Protein AF-A0A914FTC7-F1 (afdb_monomer)

Radius of gyration: 13.97 Å; Cα contacts (8 Å, |Δi|>4): 132; chains: 1; bounding box: 34×30×39 Å

Secondary structure (DSSP, 8-state):
--TT-TT-EEEEETTBSGGGPSPTTSTT------SEEEEESS---TT---EEE-STT-TTTGGGS-TTT-BGGGTS-BTTBSS-SS---SS-TTS----

Foldseek 3Di:
DPPPDPDDEFEEEAQACVVCPVPPPPVVCPDWADQWYWA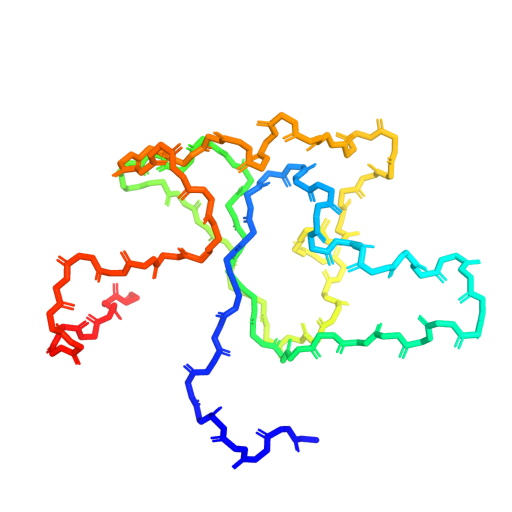QNDQQDVPGDIDIGRGTQDCVGNVVDDPVPHDNVRQQDHPPDRDGDGPPPPDPPPDDPDD

pLDDT: mean 72.25, std 19.14, range [29.58, 92.19]

Solvent-accessible surface area (backbone atoms only — not comparable to full-atom values): 6522 Å² total; per-residue (Å²): 133,80,87,87,53,100,84,61,68,47,68,46,41,45,42,34,40,66,86,54,56,73,48,79,86,44,89,84,51,82,74,75,68,66,42,31,37,38,26,23,86,54,76,59,53,94,89,57,75,69,46,82,34,86,42,52,81,34,66,84,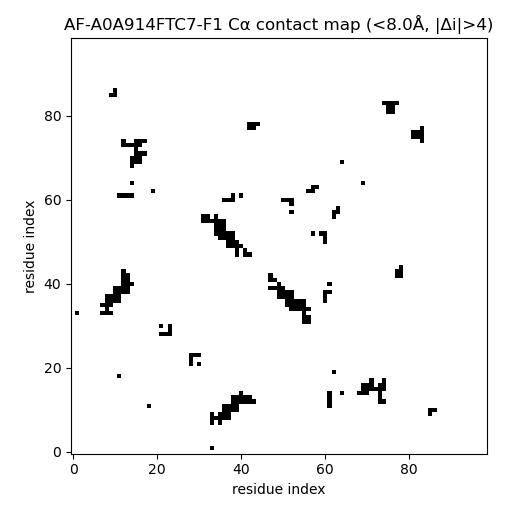44,61,69,52,55,57,79,89,64,45,31,67,70,44,50,65,58,48,78,93,44,93,65,75,79,62,92,72,67,93,59,79,95,76,70,77,83,81,127

Mean predicted aligned error: 10.16 Å

Structure (mmCIF, N/CA/C/O backbone):
data_AF-A0A914FTC7-F1
#
_entry.id   AF-A0A914FTC7-F1
#
loop_
_atom_site.group_PDB
_atom_site.id
_atom_site.type_symbol
_atom_site.label_atom_id
_atom_site.label_alt_id
_atom_site.label_comp_id
_atom_site.label_asym_id
_atom_site.label_entity_id
_atom_site.label_seq_id
_atom_site.pdbx_PDB_ins_code
_atom_site.Cartn_x
_atom_site.Cartn_y
_atom_site.Cartn_z
_atom_site.occupancy
_atom_site.B_iso_or_equiv
_atom_site.auth_seq_id
_atom_site.auth_comp_id
_atom_site.auth_asym_id
_atom_site.auth_atom_id
_atom_site.pdbx_PDB_model_num
ATOM 1 N N . MET A 1 1 ? 12.757 -13.064 10.512 1.00 46.38 1 MET A N 1
ATOM 2 C CA . MET A 1 1 ? 11.900 -12.478 11.567 1.00 46.38 1 MET A CA 1
ATOM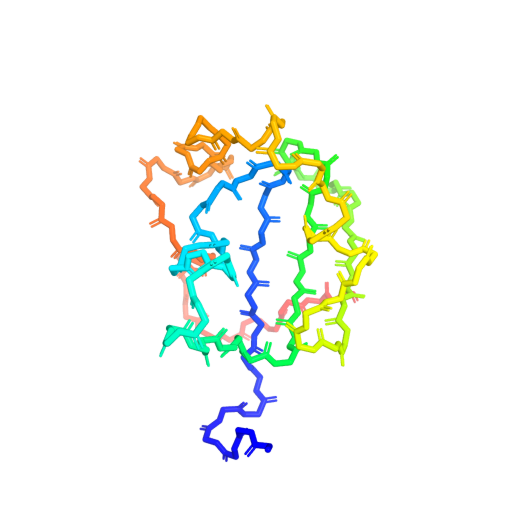 3 C C . MET A 1 1 ? 12.572 -11.212 12.076 1.00 46.38 1 MET A C 1
ATOM 5 O O . MET A 1 1 ? 13.698 -11.302 12.547 1.00 46.38 1 MET A O 1
ATOM 9 N N . SER A 1 2 ? 11.935 -10.048 11.923 1.00 49.16 2 SER A N 1
ATOM 10 C CA . SER A 1 2 ? 12.448 -8.782 12.464 1.00 49.16 2 SER A CA 1
ATOM 11 C C . SER A 1 2 ? 12.139 -8.732 13.963 1.00 49.16 2 SER A C 1
ATOM 13 O O . SER A 1 2 ? 11.003 -8.505 14.358 1.00 49.16 2 SER A O 1
ATOM 15 N N . ALA A 1 3 ? 13.132 -9.048 14.795 1.00 57.69 3 ALA A N 1
ATOM 16 C CA . ALA A 1 3 ? 12.986 -9.191 16.248 1.00 57.69 3 ALA A CA 1
ATOM 17 C C . ALA A 1 3 ? 13.126 -7.863 17.025 1.00 57.69 3 ALA A C 1
ATOM 19 O O . ALA A 1 3 ? 13.135 -7.867 18.252 1.00 57.69 3 ALA A O 1
ATOM 20 N N . LEU A 1 4 ? 13.268 -6.734 16.321 1.00 63.22 4 LEU A N 1
ATOM 21 C CA . LEU A 1 4 ? 13.567 -5.426 16.917 1.00 63.22 4 LEU A CA 1
ATOM 22 C C . LEU A 1 4 ? 12.323 -4.572 17.213 1.00 63.22 4 LEU A C 1
ATOM 24 O O . LEU A 1 4 ? 12.420 -3.644 18.010 1.00 63.22 4 LEU A O 1
ATOM 28 N N . LEU A 1 5 ? 11.164 -4.876 16.614 1.00 64.69 5 LEU A N 1
ATOM 29 C CA . LEU A 1 5 ? 9.930 -4.099 16.780 1.00 64.69 5 LEU A CA 1
ATOM 30 C C . LEU A 1 5 ? 8.707 -5.036 16.819 1.00 64.69 5 LEU A C 1
ATOM 32 O O . LEU A 1 5 ? 8.246 -5.464 15.762 1.00 64.69 5 LEU A O 1
ATOM 36 N N . PRO A 1 6 ? 8.163 -5.365 18.008 1.00 58.06 6 PRO A N 1
ATOM 37 C CA . PRO A 1 6 ? 7.032 -6.291 18.130 1.00 58.06 6 PRO A CA 1
ATOM 38 C C . PRO A 1 6 ? 5.734 -5.762 17.496 1.00 58.06 6 PRO A C 1
ATOM 40 O O . PRO A 1 6 ? 4.851 -6.554 17.184 1.00 58.06 6 PRO A O 1
ATOM 43 N N . TYR A 1 7 ? 5.637 -4.447 17.268 1.00 63.50 7 TYR A N 1
ATOM 44 C CA . TYR A 1 7 ? 4.464 -3.779 16.698 1.00 63.50 7 TYR A CA 1
ATOM 45 C C . TYR A 1 7 ? 4.867 -2.783 15.601 1.00 63.50 7 TYR A C 1
ATOM 47 O O . TYR A 1 7 ? 4.643 -1.582 15.724 1.00 63.50 7 TYR A O 1
ATOM 55 N N . ALA A 1 8 ? 5.510 -3.270 14.540 1.00 72.12 8 ALA A N 1
ATOM 56 C CA . ALA A 1 8 ? 5.754 -2.474 13.339 1.00 72.12 8 ALA A CA 1
ATOM 57 C C . ALA A 1 8 ? 4.744 -2.862 12.259 1.00 72.12 8 ALA A C 1
ATOM 59 O O . ALA A 1 8 ? 4.805 -3.977 11.748 1.00 72.12 8 ALA A O 1
ATOM 60 N N . TYR A 1 9 ? 3.847 -1.944 11.908 1.00 78.69 9 TYR A N 1
ATOM 61 C CA . TYR A 1 9 ? 2.983 -2.036 10.733 1.00 78.69 9 TYR A CA 1
ATOM 62 C C . TYR A 1 9 ? 3.350 -0.915 9.757 1.00 78.69 9 TYR A C 1
ATOM 64 O O . TYR A 1 9 ? 3.748 0.175 10.169 1.00 78.69 9 TYR A O 1
ATOM 72 N N . ARG A 1 10 ? 3.267 -1.191 8.453 1.00 84.00 10 ARG A N 1
ATOM 73 C CA . ARG A 1 10 ? 3.287 -0.146 7.418 1.00 84.00 10 ARG A CA 1
ATOM 74 C C . ARG A 1 10 ? 1.857 0.168 7.011 1.00 84.00 10 ARG A C 1
ATOM 76 O O . ARG A 1 10 ? 1.031 -0.735 6.989 1.00 84.00 10 ARG A O 1
ATOM 83 N N . VAL A 1 11 ? 1.580 1.421 6.681 1.00 85.88 11 VAL A N 1
ATOM 84 C CA . VAL A 1 11 ? 0.280 1.827 6.140 1.00 85.88 11 VAL A CA 1
ATOM 85 C C . VAL A 1 11 ? 0.485 2.235 4.692 1.00 85.88 11 VAL A C 1
ATOM 87 O O . VAL A 1 11 ? 1.336 3.081 4.419 1.00 85.88 11 VAL A O 1
ATOM 90 N N . VAL A 1 12 ? -0.273 1.631 3.782 1.00 87.44 12 VAL A N 1
ATOM 91 C CA . VAL A 1 12 ? -0.206 1.906 2.344 1.00 87.44 12 VAL A CA 1
ATOM 92 C C . VAL A 1 12 ? -1.562 2.393 1.860 1.00 87.44 12 VAL A C 1
ATOM 94 O O . VAL A 1 12 ? -2.601 1.818 2.190 1.00 87.44 12 VAL A O 1
ATOM 97 N N . LYS A 1 13 ? -1.552 3.459 1.062 1.00 87.56 13 LYS A N 1
ATOM 98 C CA . LYS A 1 13 ? -2.760 4.048 0.494 1.00 87.56 13 LYS A CA 1
ATOM 99 C C . LYS A 1 13 ? -2.887 3.690 -0.978 1.00 87.56 13 LYS A C 1
ATOM 101 O O . LYS A 1 13 ? -2.039 4.048 -1.785 1.00 87.56 13 LYS A O 1
ATOM 106 N N . ARG A 1 14 ? -4.006 3.064 -1.324 1.00 89.94 14 ARG A N 1
ATOM 107 C CA . ARG A 1 14 ? -4.512 2.873 -2.682 1.00 89.94 14 ARG A CA 1
ATOM 108 C C . ARG A 1 14 ? -3.431 2.364 -3.638 1.00 89.94 14 ARG A C 1
ATOM 110 O O . ARG A 1 14 ? -2.998 1.230 -3.458 1.00 89.94 14 ARG A O 1
ATOM 117 N N . HIS A 1 15 ? -3.003 3.171 -4.610 1.00 92.19 15 HIS A N 1
ATOM 118 C CA . HIS A 1 15 ? -1.985 2.807 -5.594 1.00 92.19 15 HIS A CA 1
ATOM 119 C C . HIS A 1 15 ? -0.665 3.566 -5.370 1.00 92.19 15 HIS A C 1
ATOM 121 O O . HIS A 1 15 ? 0.016 3.921 -6.332 1.00 92.19 15 HIS A O 1
ATOM 127 N N . ASP A 1 16 ? -0.320 3.879 -4.118 1.00 88.81 16 ASP A N 1
ATOM 128 C CA . ASP A 1 16 ? 0.937 4.546 -3.777 1.00 88.81 16 ASP A CA 1
ATOM 129 C C . ASP A 1 16 ? 2.143 3.734 -4.277 1.00 88.81 16 ASP A C 1
ATOM 131 O O . ASP A 1 16 ? 2.338 2.579 -3.915 1.00 88.81 16 ASP A O 1
ATOM 135 N N . ILE A 1 17 ? 2.967 4.363 -5.115 1.00 89.75 17 ILE A N 1
ATOM 136 C CA . ILE A 1 17 ? 4.166 3.757 -5.700 1.00 89.75 17 ILE A CA 1
ATOM 137 C C . ILE A 1 17 ? 5.337 3.651 -4.711 1.00 89.75 17 ILE A C 1
ATOM 139 O O . ILE A 1 17 ? 6.245 2.847 -4.914 1.00 89.75 17 ILE A O 1
ATOM 143 N N . VAL A 1 18 ? 5.359 4.472 -3.657 1.00 89.00 18 VAL A N 1
ATOM 144 C CA . VAL A 1 18 ? 6.514 4.607 -2.757 1.00 89.00 18 VAL A CA 1
ATOM 145 C C . VAL A 1 18 ? 6.834 3.327 -1.987 1.00 89.00 18 VAL A C 1
ATOM 147 O O . VAL A 1 18 ? 8.009 2.964 -1.954 1.00 89.00 18 VAL A O 1
ATOM 150 N N . PRO A 1 19 ? 5.855 2.596 -1.425 1.00 87.81 19 PRO A N 1
ATOM 151 C CA . PRO A 1 19 ? 6.116 1.314 -0.777 1.00 87.81 19 PRO A CA 1
ATOM 152 C C . PRO A 1 19 ? 6.691 0.267 -1.730 1.00 87.81 19 PRO A C 1
ATOM 154 O O . PRO A 1 19 ? 7.420 -0.609 -1.289 1.00 87.81 19 PRO A O 1
ATOM 157 N N . HIS A 1 20 ? 6.439 0.370 -3.033 1.00 86.81 20 HIS A N 1
ATOM 158 C CA . HIS A 1 20 ? 6.986 -0.562 -4.018 1.00 86.81 20 HIS A CA 1
ATOM 159 C C . HIS A 1 20 ? 8.399 -0.179 -4.486 1.00 86.81 20 HIS A C 1
ATOM 161 O O . HIS A 1 20 ? 8.948 -0.844 -5.360 1.00 86.81 20 HIS A O 1
ATOM 167 N N . MET A 1 21 ? 9.003 0.881 -3.931 1.00 84.88 21 MET A N 1
ATOM 168 C CA . MET A 1 21 ? 10.385 1.275 -4.208 1.00 84.88 21 MET A CA 1
ATOM 169 C C . MET A 1 21 ? 11.339 0.856 -3.072 1.00 84.88 21 MET A C 1
ATOM 171 O O . MET A 1 21 ? 11.024 1.067 -1.901 1.00 84.88 21 MET A O 1
ATOM 175 N N . PRO A 1 22 ? 12.555 0.369 -3.384 1.00 81.44 22 PRO A N 1
ATOM 176 C CA . PRO A 1 22 ? 13.081 0.080 -4.719 1.00 81.44 22 PRO A CA 1
ATOM 177 C C . PRO A 1 22 ? 12.387 -1.134 -5.349 1.00 81.44 22 PRO A C 1
ATOM 179 O O . PRO A 1 22 ? 12.115 -2.125 -4.681 1.00 81.44 22 PRO A O 1
ATOM 182 N N . PHE A 1 23 ? 12.095 -1.030 -6.643 1.00 78.94 23 PHE A N 1
ATOM 183 C CA . PHE A 1 23 ? 11.235 -1.988 -7.323 1.00 78.94 23 PHE A CA 1
ATOM 184 C C . PHE A 1 23 ? 11.836 -3.392 -7.440 1.00 78.94 23 PHE A C 1
ATOM 186 O O . PHE A 1 23 ? 13.009 -3.569 -7.776 1.00 78.94 23 PHE A O 1
ATOM 193 N N . A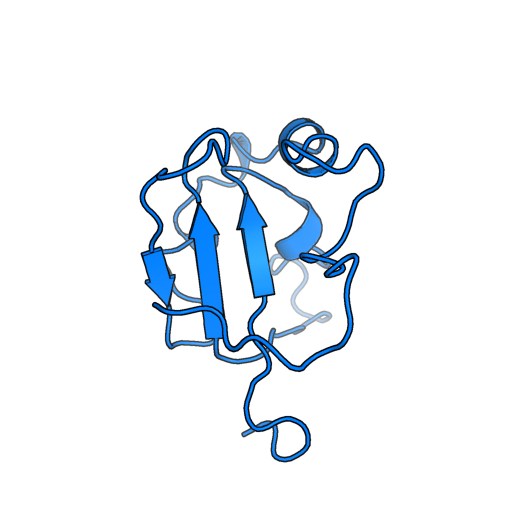SP A 1 24 ? 10.963 -4.383 -7.287 1.00 71.62 24 ASP A N 1
ATOM 194 C CA . ASP A 1 24 ? 11.227 -5.823 -7.387 1.00 71.62 24 ASP A CA 1
ATOM 195 C C . ASP A 1 24 ? 11.777 -6.293 -8.749 1.00 71.62 24 ASP A C 1
ATOM 197 O O . ASP A 1 24 ? 12.297 -7.401 -8.869 1.00 71.62 24 ASP A O 1
ATOM 201 N N . PHE A 1 25 ? 11.682 -5.469 -9.795 1.00 71.50 25 PHE A N 1
ATOM 202 C CA . PHE A 1 25 ? 12.139 -5.826 -11.138 1.00 71.50 25 PHE A CA 1
ATOM 203 C C . PHE A 1 25 ? 13.661 -5.797 -11.313 1.00 71.50 25 PHE A C 1
ATOM 205 O O . PHE A 1 25 ? 14.155 -6.292 -12.328 1.00 71.50 25 PHE A O 1
ATOM 212 N N . HIS A 1 26 ? 14.417 -5.225 -10.369 1.00 70.88 26 HIS A N 1
ATOM 213 C CA . HIS A 1 26 ? 15.874 -5.260 -10.431 1.00 70.88 26 HIS A CA 1
ATOM 214 C C . HIS A 1 26 ? 16.404 -6.400 -9.544 1.00 70.88 26 HIS A C 1
ATOM 216 O O . HIS A 1 26 ? 16.420 -6.267 -8.321 1.00 70.88 26 HIS A O 1
ATOM 222 N N . PRO A 1 27 ? 16.915 -7.501 -10.127 1.00 66.69 27 PRO A N 1
ATOM 223 C CA . PRO A 1 27 ? 17.202 -8.754 -9.409 1.00 66.69 27 PRO A CA 1
ATOM 224 C C . PRO A 1 27 ? 18.291 -8.654 -8.326 1.00 66.69 27 PRO A C 1
ATOM 226 O O . PRO A 1 27 ? 18.470 -9.582 -7.539 1.00 66.69 27 PRO A O 1
ATOM 229 N N . GLU A 1 28 ? 19.014 -7.536 -8.289 1.00 74.44 28 GLU A N 1
ATOM 230 C CA . GLU A 1 28 ? 20.088 -7.231 -7.337 1.00 74.44 28 GLU A CA 1
ATOM 231 C C . GLU A 1 28 ? 19.585 -6.485 -6.087 1.00 74.44 28 GLU A C 1
ATOM 233 O O . GLU A 1 28 ? 20.224 -6.537 -5.041 1.00 74.44 28 GLU A O 1
ATOM 238 N N . TRP A 1 29 ? 18.424 -5.825 -6.166 1.00 69.81 29 TRP A N 1
ATOM 239 C CA . TRP A 1 29 ? 17.867 -4.972 -5.111 1.00 69.81 29 TRP A CA 1
ATOM 240 C C . TRP A 1 29 ? 16.760 -5.732 -4.386 1.00 69.81 29 TRP A C 1
ATOM 242 O O . TRP A 1 29 ? 15.626 -5.284 -4.345 1.00 69.81 29 TRP A O 1
ATOM 252 N N . GLN A 1 30 ? 17.056 -6.914 -3.847 1.00 71.25 30 GLN A N 1
ATOM 253 C CA . GLN A 1 30 ? 16.071 -7.782 -3.180 1.00 71.25 30 GLN A CA 1
ATOM 254 C C . GLN A 1 30 ? 15.643 -7.220 -1.810 1.00 71.25 30 GLN A C 1
ATOM 256 O O . GLN A 1 30 ? 15.853 -7.842 -0.768 1.00 71.25 30 GLN A O 1
ATOM 261 N N . TYR A 1 31 ? 15.089 -6.007 -1.799 1.00 79.19 31 TYR A N 1
ATOM 262 C CA . TYR A 1 31 ? 14.517 -5.382 -0.620 1.00 79.19 31 TYR A CA 1
ATOM 263 C C . TYR A 1 31 ? 13.175 -6.037 -0.335 1.00 79.19 31 TYR A C 1
ATOM 265 O O . TYR A 1 31 ? 12.357 -6.238 -1.226 1.00 79.19 31 TYR A O 1
ATOM 273 N N . THR A 1 32 ? 12.976 -6.371 0.929 1.00 78.31 32 THR A N 1
ATOM 274 C CA . THR A 1 32 ? 11.727 -6.932 1.427 1.00 78.31 32 THR A CA 1
ATOM 275 C C . THR A 1 32 ? 11.314 -6.134 2.640 1.00 78.31 32 THR A C 1
ATOM 277 O O . THR A 1 32 ? 12.158 -5.817 3.489 1.00 78.31 32 THR A O 1
ATOM 280 N N . HIS A 1 33 ? 10.031 -5.858 2.760 1.00 80.94 33 HIS A N 1
ATOM 281 C CA . HIS A 1 33 ? 9.493 -5.107 3.877 1.00 80.94 33 HIS A CA 1
ATOM 282 C C . HIS A 1 33 ? 9.438 -5.927 5.166 1.00 80.94 33 HIS A C 1
ATOM 284 O O . HIS A 1 33 ? 9.818 -7.092 5.226 1.00 80.94 33 HIS A O 1
ATOM 290 N N . HIS A 1 34 ? 8.968 -5.335 6.257 1.00 77.88 34 HIS A N 1
ATOM 291 C CA . HIS A 1 34 ? 8.513 -6.094 7.423 1.00 77.88 34 HIS A CA 1
ATOM 292 C C . HIS A 1 34 ? 7.108 -6.674 7.196 1.00 77.88 34 HIS A C 1
ATOM 294 O O . HIS A 1 34 ? 6.402 -6.312 6.262 1.00 77.88 34 HIS A O 1
ATOM 300 N N . ILE A 1 35 ? 6.714 -7.605 8.067 1.00 79.88 35 ILE A N 1
ATOM 301 C CA . ILE A 1 35 ? 5.626 -8.567 7.823 1.00 79.88 35 ILE A CA 1
ATOM 302 C C . ILE A 1 35 ? 4.221 -7.945 7.803 1.00 79.88 35 ILE A C 1
ATOM 304 O O . ILE A 1 35 ? 3.358 -8.466 7.109 1.00 79.88 35 ILE A O 1
ATOM 308 N N . LYS A 1 36 ? 3.974 -6.883 8.576 1.00 83.75 36 LYS A N 1
ATOM 309 C CA . LYS A 1 36 ? 2.624 -6.346 8.796 1.00 83.75 36 LYS A CA 1
AT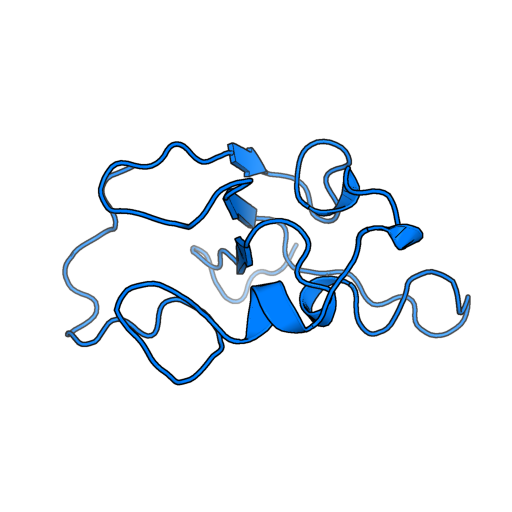OM 310 C C . LYS A 1 36 ? 2.351 -5.124 7.921 1.00 83.75 36 LYS A C 1
ATOM 312 O O . LYS A 1 36 ? 3.056 -4.114 8.029 1.00 83.75 36 LYS A O 1
ATOM 317 N N . GLU A 1 37 ? 1.292 -5.192 7.126 1.00 86.62 37 GLU A N 1
ATOM 318 C CA . GLU A 1 37 ? 0.794 -4.108 6.279 1.00 86.62 37 GLU A CA 1
ATOM 319 C C . GLU A 1 37 ? -0.688 -3.841 6.551 1.00 86.62 37 GLU A C 1
ATOM 321 O O . GLU A 1 37 ? -1.486 -4.766 6.626 1.00 86.62 37 GLU A O 1
ATOM 326 N N . ILE A 1 38 ? -1.050 -2.565 6.654 1.00 88.25 38 ILE A N 1
ATOM 327 C CA . ILE A 1 38 ? -2.426 -2.080 6.618 1.00 88.25 38 ILE A CA 1
ATOM 328 C C . ILE A 1 38 ? -2.617 -1.358 5.289 1.00 88.25 38 ILE A C 1
ATOM 330 O O . ILE A 1 38 ? -1.986 -0.327 5.043 1.00 88.25 38 ILE A O 1
ATOM 334 N N . TRP A 1 39 ? -3.482 -1.888 4.434 1.00 89.81 39 TRP A N 1
ATOM 335 C CA . TRP A 1 39 ? -3.734 -1.328 3.114 1.00 89.81 39 TRP A CA 1
ATOM 336 C C . TRP A 1 39 ? -5.141 -0.749 3.012 1.00 89.81 39 TRP A C 1
ATOM 338 O O . TRP A 1 39 ? -6.143 -1.434 3.220 1.00 89.81 39 TRP A O 1
ATOM 348 N N . TYR A 1 40 ? -5.206 0.527 2.645 1.00 89.75 40 TYR A N 1
ATOM 349 C CA . TYR A 1 40 ? -6.448 1.237 2.377 1.00 89.75 40 TYR A CA 1
ATOM 350 C C . TYR A 1 40 ? -6.635 1.384 0.876 1.00 89.75 40 TYR A C 1
ATOM 352 O O . TYR A 1 40 ? -6.092 2.307 0.271 1.00 89.75 40 TYR A O 1
ATOM 360 N N . ASN A 1 41 ? -7.449 0.533 0.257 1.00 91.00 41 ASN A N 1
ATOM 361 C CA . ASN A 1 41 ? -7.808 0.695 -1.154 1.00 91.00 41 ASN A CA 1
ATOM 362 C C . ASN A 1 41 ? -8.911 1.758 -1.359 1.00 91.00 41 ASN A C 1
ATOM 364 O O . ASN A 1 41 ? -9.933 1.518 -2.000 1.00 91.00 41 ASN A O 1
ATOM 368 N N . ASN A 1 42 ? -8.748 2.925 -0.736 1.00 86.50 42 ASN A N 1
ATOM 369 C CA . ASN A 1 42 ? -9.703 4.030 -0.742 1.00 86.50 42 ASN A CA 1
ATOM 370 C C . ASN A 1 42 ? -8.997 5.362 -0.417 1.00 86.50 42 ASN A C 1
ATOM 372 O O . ASN A 1 42 ? -7.775 5.487 -0.519 1.00 86.50 42 ASN A O 1
ATOM 376 N N . THR A 1 43 ? -9.778 6.387 -0.083 1.00 81.50 43 THR A N 1
ATOM 377 C CA . THR A 1 43 ? -9.305 7.741 0.227 1.00 81.50 43 THR A CA 1
ATOM 378 C C . THR A 1 43 ? -8.796 7.913 1.661 1.00 81.50 43 THR A C 1
ATOM 380 O O . THR A 1 43 ? -8.271 8.982 1.955 1.00 81.50 43 THR A O 1
ATOM 383 N N . MET A 1 44 ? -8.869 6.882 2.516 1.00 78.56 44 MET A N 1
ATOM 384 C CA . MET A 1 44 ? -8.530 6.923 3.949 1.00 78.56 44 MET A CA 1
ATOM 385 C C . MET A 1 44 ? -9.372 7.917 4.759 1.00 78.56 44 MET A C 1
ATOM 387 O O . MET A 1 44 ? -8.872 8.590 5.658 1.00 78.56 44 MET A O 1
ATOM 391 N N . GLU A 1 45 ? -10.655 8.025 4.423 1.00 79.00 45 GLU A N 1
ATOM 392 C CA . GLU A 1 45 ? -11.623 8.794 5.208 1.00 79.00 45 GLU A CA 1
ATOM 393 C C . GLU A 1 45 ? -11.879 8.149 6.581 1.00 79.00 45 GLU A C 1
ATOM 395 O O . GLU A 1 45 ? -11.612 6.966 6.802 1.00 79.00 45 GLU A O 1
ATOM 400 N N . GLU A 1 46 ? -12.390 8.933 7.531 1.00 76.19 46 GLU A N 1
ATOM 401 C CA . GLU A 1 46 ? -12.721 8.427 8.864 1.00 76.19 46 GLU A CA 1
ATOM 402 C C . GLU A 1 46 ? -13.770 7.305 8.769 1.00 76.19 46 GLU A C 1
ATOM 404 O O . GLU A 1 46 ? -14.819 7.468 8.149 1.00 76.19 46 GLU A O 1
ATOM 409 N N . GLY A 1 47 ? -13.471 6.151 9.374 1.00 78.44 47 GLY A N 1
ATOM 410 C CA . GLY A 1 47 ? -14.320 4.958 9.302 1.00 78.44 47 GLY A CA 1
ATOM 411 C C . GLY A 1 47 ? -14.190 4.147 8.008 1.00 78.44 47 GLY A C 1
ATOM 412 O O . GLY A 1 47 ? -14.958 3.209 7.819 1.00 78.44 47 GLY A O 1
ATOM 413 N N . ALA A 1 48 ? -13.246 4.483 7.123 1.00 80.44 48 ALA A N 1
ATOM 414 C CA . ALA A 1 48 ? -13.000 3.707 5.915 1.00 80.44 48 ALA A CA 1
ATOM 415 C C . ALA A 1 48 ? -12.441 2.309 6.226 1.00 80.44 48 ALA A C 1
ATOM 417 O O . ALA A 1 48 ? -11.574 2.140 7.089 1.00 80.44 48 ALA A O 1
ATOM 418 N N . ASP A 1 49 ? -12.904 1.324 5.457 1.00 88.56 49 ASP A N 1
ATOM 419 C CA . ASP A 1 49 ? -12.433 -0.055 5.548 1.00 88.56 49 ASP A CA 1
ATOM 420 C C . ASP A 1 49 ? -10.956 -0.179 5.139 1.00 88.56 49 ASP A C 1
ATOM 422 O O . ASP A 1 49 ? -10.449 0.572 4.297 1.00 88.56 49 ASP A O 1
ATOM 426 N N . TYR A 1 50 ? -10.271 -1.171 5.700 1.00 88.62 50 TYR A N 1
ATOM 427 C CA . TYR A 1 50 ? -8.891 -1.511 5.365 1.00 88.62 50 TYR A CA 1
ATOM 428 C C . TYR A 1 50 ? -8.682 -3.023 5.370 1.00 88.62 50 TYR A C 1
ATOM 430 O O . TYR A 1 50 ? -9.486 -3.785 5.907 1.00 88.62 50 TYR A O 1
ATOM 438 N N . VAL A 1 51 ? -7.574 -3.451 4.771 1.00 91.50 51 VAL A N 1
ATOM 439 C CA . VAL A 1 51 ? -7.119 -4.842 4.779 1.00 91.50 51 VAL A CA 1
ATOM 440 C C . VAL A 1 51 ? -5.846 -4.929 5.616 1.00 91.50 51 VAL A C 1
ATOM 442 O O . VAL A 1 51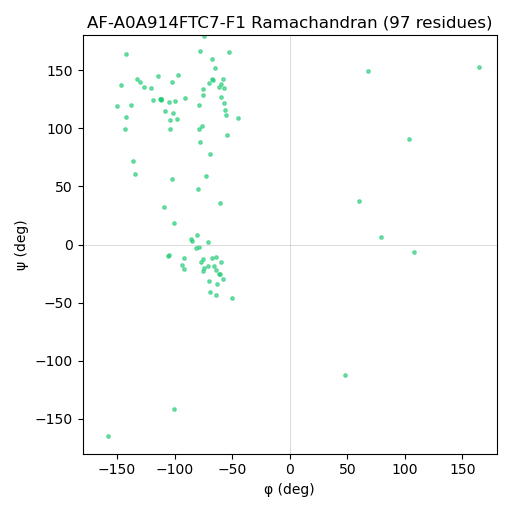 ? -4.890 -4.201 5.353 1.00 91.50 51 VAL A O 1
ATOM 445 N N . GLU A 1 52 ? -5.826 -5.808 6.621 1.00 90.06 52 GLU A N 1
ATOM 446 C CA . GLU A 1 52 ? -4.597 -6.183 7.332 1.00 90.06 52 GLU A CA 1
ATOM 447 C C . GLU A 1 52 ? -3.962 -7.397 6.648 1.00 90.06 52 GLU A C 1
ATOM 449 O O . GLU A 1 52 ? -4.599 -8.436 6.457 1.00 90.06 52 GLU A O 1
ATOM 454 N N . CYS A 1 53 ? -2.692 -7.255 6.286 1.00 88.12 53 CYS A N 1
ATOM 455 C CA . CYS A 1 53 ? -1.873 -8.311 5.727 1.00 88.12 53 CYS A CA 1
ATOM 456 C C . CYS A 1 53 ? -0.754 -8.698 6.686 1.00 88.12 53 CYS A C 1
ATOM 458 O O . CYS A 1 53 ? 0.088 -7.885 7.072 1.00 88.12 53 CYS A O 1
ATOM 460 N N . ASP A 1 54 ? -0.719 -9.995 6.987 1.00 85.56 54 ASP A N 1
ATOM 461 C CA . ASP A 1 54 ? 0.189 -10.617 7.955 1.00 85.56 54 ASP A CA 1
ATOM 462 C C . ASP A 1 54 ? 1.384 -11.311 7.305 1.00 85.56 54 ASP A C 1
ATOM 464 O O . ASP A 1 54 ? 2.045 -12.168 7.897 1.00 85.56 54 ASP A O 1
ATOM 468 N N . THR A 1 55 ? 1.654 -10.955 6.056 1.00 82.25 55 THR A N 1
ATOM 469 C CA . THR A 1 55 ? 2.709 -11.529 5.230 1.00 82.25 55 THR A CA 1
ATOM 470 C C . THR A 1 55 ? 3.492 -10.412 4.558 1.00 82.25 55 THR A C 1
ATOM 472 O O . THR A 1 55 ? 2.902 -9.440 4.102 1.00 82.25 55 THR A O 1
ATOM 475 N N . GLN A 1 56 ? 4.806 -10.602 4.444 1.00 77.44 56 GLN A N 1
ATOM 476 C CA . GLN A 1 56 ? 5.790 -9.596 4.031 1.00 77.44 56 GLN A CA 1
ATOM 477 C C . GLN A 1 56 ? 5.461 -8.832 2.736 1.00 77.44 56 GLN A C 1
ATOM 479 O O . GLN A 1 56 ? 5.562 -7.608 2.720 1.00 77.44 56 GLN A O 1
ATOM 484 N N . GLU A 1 57 ? 5.046 -9.556 1.699 1.00 80.88 57 GLU A N 1
ATOM 485 C CA . GLU A 1 57 ? 4.741 -9.053 0.352 1.00 80.88 57 GLU A CA 1
ATOM 486 C C . GLU A 1 57 ? 3.428 -9.716 -0.090 1.00 80.88 57 GLU A C 1
ATOM 488 O O . GLU A 1 57 ? 3.410 -10.734 -0.789 1.00 80.88 57 GLU A O 1
ATOM 493 N N . SER A 1 58 ? 2.320 -9.289 0.520 1.00 85.12 58 SER A N 1
ATOM 494 C CA . SER A 1 58 ? 1.046 -9.989 0.375 1.00 85.12 58 SER A CA 1
ATOM 495 C C . SER A 1 58 ? 0.376 -9.645 -0.955 1.00 85.12 58 SER A C 1
ATOM 497 O O . SER A 1 58 ? -0.030 -8.496 -1.134 1.00 85.12 58 SER A O 1
ATOM 499 N N . PRO A 1 59 ? 0.101 -10.622 -1.844 1.00 87.75 59 PRO A N 1
ATOM 500 C CA . PRO A 1 59 ? -0.517 -10.356 -3.146 1.00 87.75 59 PRO A CA 1
ATOM 501 C C . PRO A 1 59 ? -1.997 -9.951 -3.049 1.00 87.75 59 PRO A C 1
ATOM 503 O O . PRO A 1 59 ? -2.654 -9.788 -4.073 1.00 87.75 59 PRO A O 1
ATOM 506 N N . ILE A 1 60 ? -2.544 -9.848 -1.835 1.00 89.44 60 ILE A N 1
ATOM 507 C CA . ILE A 1 60 ? -3.911 -9.397 -1.552 1.00 89.44 60 ILE A CA 1
ATOM 508 C C . ILE A 1 60 ? -3.966 -7.963 -0.991 1.00 89.44 60 ILE A C 1
ATOM 510 O O . ILE A 1 60 ? -5.062 -7.421 -0.870 1.00 89.44 60 ILE A O 1
ATOM 514 N N . CYS A 1 61 ? -2.817 -7.361 -0.655 1.00 91.62 61 CYS A N 1
ATOM 515 C CA . CYS A 1 61 ? -2.710 -5.966 -0.209 1.00 91.62 61 CYS A CA 1
ATOM 516 C C . CYS A 1 61 ? -2.243 -5.057 -1.357 1.00 91.62 61 CYS A C 1
ATOM 518 O O . CYS A 1 61 ? -2.675 -5.253 -2.495 1.00 91.62 61 CYS A O 1
ATOM 520 N N . SER A 1 62 ? -1.387 -4.063 -1.101 1.00 91.25 62 SER A N 1
ATOM 521 C CA . SER A 1 62 ? -0.914 -3.130 -2.128 1.00 91.25 62 SER A CA 1
ATOM 522 C C . SER A 1 62 ? -0.213 -3.821 -3.301 1.00 91.25 62 SER A C 1
ATOM 524 O O . SER A 1 62 ? -0.359 -3.372 -4.434 1.00 91.25 62 SER A O 1
ATOM 526 N N . ASP A 1 63 ? 0.428 -4.975 -3.085 1.00 90.19 63 ASP A N 1
ATOM 527 C CA . ASP A 1 63 ? 1.046 -5.760 -4.168 1.00 90.19 63 ASP A CA 1
ATOM 528 C C . ASP A 1 63 ? 0.029 -6.377 -5.145 1.00 90.19 63 ASP A C 1
ATOM 530 O O . ASP A 1 63 ? 0.404 -6.855 -6.216 1.00 90.19 63 ASP A O 1
ATOM 534 N N . SER A 1 64 ? -1.267 -6.361 -4.812 1.00 91.81 64 SER A N 1
ATOM 535 C CA . SER A 1 64 ? -2.337 -6.741 -5.744 1.00 91.81 64 SER A CA 1
ATOM 536 C C . SER A 1 64 ? -2.546 -5.712 -6.862 1.00 91.81 64 SER A C 1
ATOM 538 O O . SER A 1 64 ? -3.158 -6.018 -7.890 1.00 91.81 64 SER A O 1
ATOM 540 N N . VAL A 1 65 ? -2.059 -4.482 -6.670 1.00 91.31 65 VAL A N 1
ATOM 541 C CA . VAL A 1 65 ? -2.249 -3.379 -7.607 1.00 91.31 65 VAL A CA 1
ATOM 542 C C . VAL A 1 65 ? -1.347 -3.569 -8.821 1.00 91.31 65 VAL A C 1
ATOM 544 O O . VAL A 1 65 ? -0.133 -3.737 -8.707 1.00 91.31 65 VAL A O 1
ATOM 547 N N . ALA A 1 66 ? -1.942 -3.490 -10.011 1.00 89.75 66 ALA A N 1
ATOM 548 C CA . ALA A 1 66 ? -1.197 -3.556 -11.259 1.00 89.75 66 ALA A CA 1
ATOM 549 C C . ALA A 1 66 ? -0.194 -2.391 -11.366 1.00 89.75 66 ALA A C 1
ATOM 551 O O . ALA A 1 66 ? -0.525 -1.240 -11.075 1.00 89.75 66 ALA A O 1
ATOM 552 N N . LYS A 1 67 ? 1.037 -2.691 -11.799 1.00 88.44 67 LYS A N 1
ATOM 553 C CA . LYS A 1 67 ? 2.168 -1.742 -1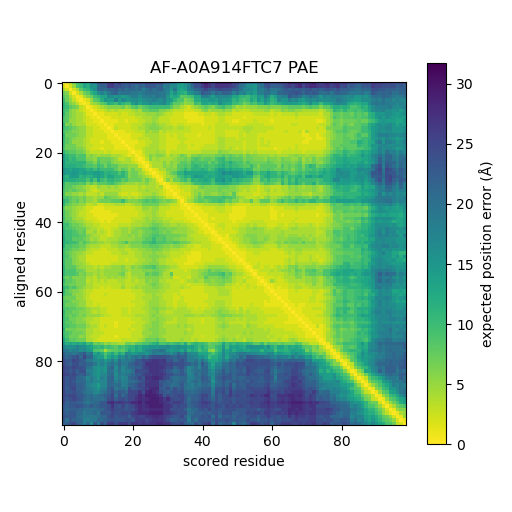1.776 1.00 88.44 67 LYS A CA 1
ATOM 554 C C . LYS A 1 67 ? 1.929 -0.472 -12.606 1.00 88.44 67 LYS A C 1
ATOM 556 O O . LYS A 1 67 ? 2.523 0.563 -12.333 1.00 88.44 67 LYS A O 1
ATOM 561 N N . ASP A 1 68 ? 1.069 -0.545 -13.618 1.00 90.00 68 ASP A N 1
ATOM 562 C CA . ASP A 1 68 ? 0.653 0.570 -14.477 1.00 90.00 68 ASP A CA 1
ATOM 563 C C . ASP A 1 68 ? -0.375 1.509 -13.822 1.00 90.00 68 ASP A C 1
ATOM 565 O O . ASP A 1 68 ? -0.571 2.628 -14.296 1.00 90.00 68 ASP A O 1
ATOM 569 N N . LEU A 1 69 ? -1.005 1.081 -12.724 1.00 90.81 69 LEU A N 1
ATOM 570 C CA . LEU A 1 69 ? -1.931 1.891 -11.928 1.00 90.81 69 LEU A CA 1
ATOM 571 C C . LEU A 1 69 ? -1.241 2.631 -10.778 1.00 90.81 69 LEU A C 1
ATOM 573 O O . LEU A 1 69 ? -1.851 3.516 -10.173 1.00 90.81 69 LEU A O 1
ATOM 577 N N . TRP A 1 70 ? 0.013 2.288 -10.472 1.00 89.38 70 TRP A N 1
ATOM 578 C CA . TRP A 1 70 ? 0.789 2.952 -9.431 1.00 89.38 70 TRP A CA 1
ATOM 579 C C . TRP A 1 70 ? 0.954 4.444 -9.716 1.00 89.38 70 TRP A C 1
ATOM 581 O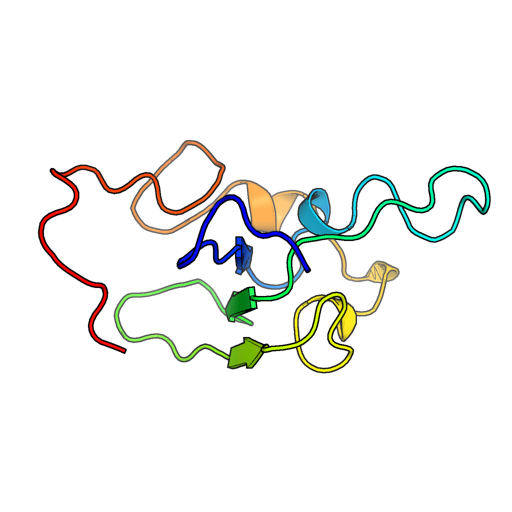 O . TRP A 1 70 ? 1.235 4.868 -10.839 1.00 89.38 70 TRP A O 1
ATOM 591 N N . THR A 1 71 ? 0.813 5.263 -8.679 1.00 87.81 71 THR A N 1
ATOM 592 C CA . THR A 1 71 ? 0.899 6.714 -8.799 1.00 87.81 71 THR A CA 1
ATOM 593 C C . THR A 1 71 ? 1.512 7.354 -7.565 1.00 87.81 71 THR A C 1
ATOM 595 O O . THR A 1 71 ? 1.168 7.055 -6.424 1.00 87.81 71 THR A O 1
ATOM 598 N N . TRP A 1 72 ? 2.392 8.325 -7.802 1.00 85.06 72 TRP A N 1
ATOM 599 C CA . TRP A 1 72 ? 2.901 9.207 -6.752 1.00 85.06 72 TRP A CA 1
ATOM 600 C C . TRP A 1 72 ? 1.791 10.077 -6.138 1.00 85.06 72 TRP A C 1
ATOM 602 O O . TRP A 1 72 ? 1.906 10.542 -5.009 1.00 85.06 72 TRP A O 1
ATOM 612 N N . MET A 1 73 ? 0.684 10.294 -6.854 1.00 84.00 73 MET A N 1
ATOM 613 C CA . MET A 1 73 ? -0.412 11.134 -6.363 1.00 84.00 73 MET A CA 1
ATOM 614 C C . MET A 1 73 ? -1.069 10.558 -5.106 1.00 84.00 73 MET A C 1
ATOM 616 O O . MET A 1 73 ? -1.482 11.318 -4.233 1.00 84.00 73 MET A O 1
ATOM 620 N N . ASP A 1 74 ? -1.137 9.228 -4.994 1.00 83.12 74 ASP A N 1
ATOM 621 C CA . ASP A 1 74 ? -1.742 8.570 -3.836 1.00 83.12 74 ASP A CA 1
ATOM 622 C C . ASP A 1 74 ? -0.842 8.633 -2.594 1.00 83.12 74 ASP A C 1
ATOM 624 O O . ASP A 1 74 ? -1.376 8.580 -1.484 1.00 83.12 74 ASP A O 1
ATOM 628 N N . HIS A 1 75 ? 0.463 8.871 -2.781 1.00 80.88 75 HIS A N 1
ATOM 629 C CA . HIS A 1 75 ? 1.425 9.154 -1.715 1.00 80.88 75 HIS A CA 1
ATOM 630 C C . HIS A 1 75 ? 1.199 10.520 -1.058 1.00 80.88 75 HIS A C 1
ATOM 632 O O . HIS A 1 75 ? 1.336 10.681 0.153 1.00 80.88 75 HIS A O 1
ATOM 638 N N . GLY A 1 76 ? 0.891 11.534 -1.874 1.00 68.88 76 GLY A N 1
ATOM 639 C CA . GLY A 1 76 ? 0.933 12.944 -1.478 1.00 68.88 76 GLY A CA 1
ATOM 640 C C . GLY A 1 76 ? -0.260 13.435 -0.658 1.00 68.88 76 GLY A C 1
ATOM 641 O O . GLY A 1 76 ? -0.287 14.605 -0.291 1.00 68.88 76 GLY A O 1
ATOM 642 N N . TYR A 1 77 ? -1.256 12.586 -0.401 1.00 65.44 77 TYR A N 1
ATOM 643 C CA . TYR A 1 77 ? -2.488 13.001 0.265 1.00 65.44 77 TYR A CA 1
ATOM 644 C C . TYR A 1 77 ? -2.997 11.928 1.223 1.00 65.44 77 TYR A C 1
ATOM 646 O O . TYR A 1 77 ? -3.514 10.903 0.781 1.00 65.44 77 TYR A O 1
ATOM 654 N N . PHE A 1 78 ? -2.903 12.196 2.522 1.00 58.44 78 PHE A N 1
ATOM 655 C CA . PHE A 1 78 ? -3.572 11.444 3.579 1.00 58.44 78 PHE A CA 1
ATOM 656 C C . PHE A 1 78 ? -4.504 12.423 4.311 1.00 58.44 78 PHE A C 1
ATOM 658 O O . PHE A 1 78 ? -4.030 13.473 4.752 1.00 58.44 78 PHE A O 1
ATOM 665 N N . PRO A 1 79 ? -5.819 12.155 4.426 1.00 52.38 79 PRO A N 1
ATOM 666 C CA . PRO A 1 79 ? -6.720 13.053 5.144 1.00 52.38 79 PRO A CA 1
ATOM 667 C C . PRO A 1 79 ? -6.235 13.265 6.587 1.00 52.38 79 PRO A C 1
ATOM 669 O O . PRO A 1 79 ? -6.172 12.321 7.369 1.00 52.38 79 PRO A O 1
ATOM 672 N N . GLY A 1 80 ? -5.860 14.503 6.934 1.00 52.53 80 GLY A N 1
ATOM 673 C CA . GLY A 1 80 ? -5.376 14.875 8.272 1.00 52.53 80 GLY A CA 1
ATOM 674 C C . GLY A 1 80 ? -3.876 15.185 8.398 1.00 52.53 80 GLY A C 1
ATOM 675 O O . GLY A 1 80 ? -3.471 15.675 9.457 1.00 52.53 80 GLY A O 1
ATOM 676 N N . ASP A 1 81 ? -3.061 14.982 7.355 1.00 50.72 81 ASP A N 1
ATOM 677 C CA . ASP A 1 81 ? -1.653 15.410 7.345 1.00 50.72 81 ASP A CA 1
ATOM 678 C C . ASP A 1 81 ? -1.159 15.752 5.926 1.00 50.72 81 ASP A C 1
ATOM 680 O O . ASP A 1 81 ? -1.127 14.906 5.033 1.00 50.72 81 ASP A O 1
ATOM 684 N N . ASP A 1 82 ? -0.740 17.004 5.717 1.00 42.03 82 ASP A N 1
ATOM 685 C CA . ASP A 1 82 ? -0.269 17.527 4.422 1.00 42.03 82 ASP A CA 1
ATOM 686 C C . ASP A 1 82 ? 1.195 17.138 4.117 1.00 42.03 82 ASP A C 1
ATOM 688 O O . ASP A 1 82 ? 1.819 17.669 3.193 1.00 42.03 82 ASP A O 1
ATOM 692 N N . ARG A 1 83 ? 1.802 16.261 4.927 1.00 46.12 83 ARG A N 1
ATOM 693 C CA . ARG A 1 83 ? 3.184 15.795 4.761 1.00 46.12 83 ARG A CA 1
ATOM 694 C C . ARG A 1 83 ? 3.254 14.294 5.026 1.00 46.12 83 ARG A C 1
ATOM 696 O O . ARG A 1 83 ? 2.918 13.832 6.104 1.00 46.12 83 ARG A O 1
ATOM 703 N N . CYS A 1 84 ? 3.684 13.554 4.014 1.00 46.03 84 CYS A N 1
ATOM 704 C CA . CYS A 1 84 ? 3.746 12.098 3.963 1.00 46.03 84 CYS A CA 1
ATOM 705 C C . CYS A 1 84 ? 4.479 11.409 5.137 1.00 46.03 84 CYS A C 1
ATOM 707 O O . CYS A 1 84 ? 5.356 11.994 5.775 1.00 46.03 84 CYS A O 1
ATOM 709 N N . LEU A 1 85 ? 4.240 10.086 5.185 1.00 41.41 85 LEU A N 1
ATOM 710 C CA . LEU A 1 85 ? 5.071 8.974 5.686 1.00 41.41 85 LEU A CA 1
ATOM 711 C C . LEU A 1 85 ? 4.673 8.405 7.050 1.00 41.41 85 LEU A C 1
ATOM 713 O O . LEU A 1 85 ? 5.225 8.775 8.083 1.00 41.41 85 LEU A O 1
ATOM 717 N N . VAL A 1 86 ? 3.807 7.380 6.994 1.00 41.09 86 VAL A N 1
ATOM 718 C CA . VAL A 1 86 ? 3.268 6.636 8.145 1.00 41.09 86 VAL A CA 1
ATOM 719 C C . VAL A 1 86 ? 2.350 7.545 8.968 1.00 41.09 86 VAL A C 1
ATOM 721 O O . VAL A 1 86 ? 2.536 8.753 9.001 1.00 41.09 86 VAL A O 1
ATOM 724 N N . TRP A 1 87 ? 1.322 7.010 9.619 1.00 38.06 87 TRP A N 1
ATOM 725 C CA . TRP A 1 87 ? 0.604 7.762 10.649 1.00 38.06 87 TRP A CA 1
ATOM 726 C C . TRP A 1 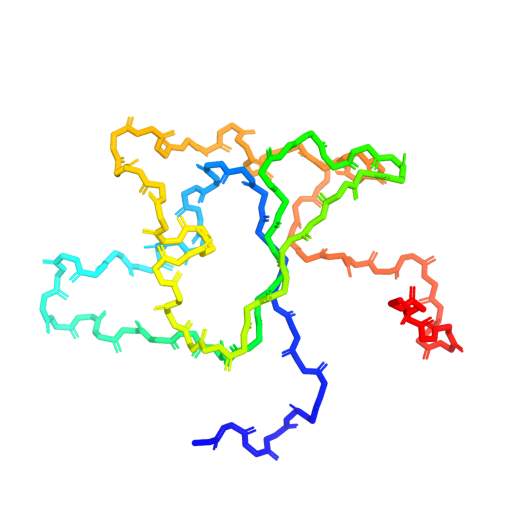87 ? 1.626 8.256 11.692 1.00 38.06 87 TRP A C 1
ATOM 728 O O . TRP A 1 87 ? 1.995 7.531 12.615 1.00 38.06 87 TRP A O 1
ATOM 738 N N . CYS A 1 88 ? 2.131 9.480 11.541 1.00 39.56 88 CYS A N 1
ATOM 739 C CA . CYS A 1 88 ? 2.856 10.162 12.590 1.00 39.56 88 CYS A CA 1
ATOM 740 C C . CYS A 1 88 ? 1.765 10.663 13.522 1.00 39.56 88 CYS A C 1
ATOM 742 O O . CYS A 1 88 ? 1.183 11.729 13.328 1.00 39.56 88 CYS A O 1
ATOM 744 N N . GLN A 1 89 ? 1.402 9.809 14.477 1.00 35.88 89 GLN A N 1
ATOM 745 C CA . GLN A 1 89 ? 0.480 10.135 15.548 1.00 35.88 89 GLN A CA 1
ATOM 746 C C . GLN A 1 89 ? 0.874 11.512 16.108 1.00 35.88 89 GLN A C 1
ATOM 748 O O . GLN A 1 89 ? 1.905 11.658 16.765 1.00 35.88 89 GLN A O 1
ATOM 753 N N . LYS A 1 90 ? 0.070 12.554 15.849 1.00 33.03 90 LYS A N 1
ATOM 754 C CA . LYS A 1 90 ? 0.128 13.792 16.636 1.00 33.03 90 LYS A CA 1
ATOM 755 C C . LYS A 1 90 ? -0.415 13.462 18.023 1.00 33.03 90 LYS A C 1
ATOM 757 O O . LYS A 1 90 ? -1.567 13.734 18.332 1.00 33.03 90 LYS A O 1
ATOM 762 N N . GLY A 1 91 ? 0.397 12.819 18.851 1.00 38.12 91 GLY A N 1
ATOM 763 C CA . GLY A 1 91 ? 0.021 12.485 20.215 1.00 38.12 91 GLY A CA 1
ATOM 764 C C . GLY A 1 91 ? 0.939 11.441 20.839 1.00 38.12 91 GLY A C 1
ATOM 765 O O . GLY A 1 91 ? 1.547 10.652 20.120 1.00 38.12 91 GLY A O 1
ATOM 766 N N . PRO A 1 92 ? 1.074 11.443 22.174 1.00 32.78 92 PRO A N 1
ATOM 767 C CA . PRO A 1 92 ? 1.861 10.442 22.879 1.00 32.78 92 PRO A CA 1
ATOM 768 C C . PRO A 1 92 ? 1.329 9.037 22.560 1.00 32.78 92 PRO A C 1
ATOM 770 O O . PRO A 1 92 ? 0.120 8.843 22.453 1.00 32.78 92 PRO A O 1
ATOM 773 N N . PHE A 1 93 ? 2.250 8.076 22.437 1.00 43.41 93 PHE A N 1
ATOM 774 C CA . PHE A 1 93 ? 2.065 6.646 22.132 1.00 43.41 93 PHE A CA 1
ATOM 775 C C . PHE A 1 93 ? 1.204 5.863 23.157 1.00 43.41 93 PHE A C 1
ATOM 777 O O . PHE A 1 93 ? 1.494 4.715 23.483 1.00 43.41 93 PHE A O 1
ATOM 784 N N . THR A 1 94 ? 0.173 6.471 23.741 1.00 34.47 94 THR A N 1
ATOM 785 C CA . THR A 1 94 ? -0.609 5.908 24.850 1.00 34.47 94 THR A CA 1
ATOM 786 C C . THR A 1 94 ? -1.984 5.405 24.442 1.00 34.47 94 THR A C 1
ATOM 788 O O . THR A 1 94 ? -2.638 4.750 25.247 1.00 34.47 94 THR A O 1
ATOM 791 N N . THR A 1 95 ? -2.439 5.676 23.220 1.00 36.31 95 THR A N 1
ATOM 792 C CA . THR A 1 95 ? -3.665 5.064 22.701 1.00 36.31 95 THR A CA 1
ATOM 793 C C . THR A 1 95 ? -3.287 3.963 21.716 1.00 36.31 95 THR A C 1
ATOM 795 O O . THR A 1 95 ? -2.818 4.292 20.622 1.00 36.31 95 THR A O 1
ATOM 798 N N . PRO A 1 96 ? -3.447 2.674 22.071 1.00 34.97 96 PRO A N 1
ATOM 799 C CA . PRO A 1 96 ? -3.408 1.625 21.067 1.00 34.97 96 PRO A CA 1
ATOM 800 C C . PRO A 1 96 ? -4.478 1.931 20.019 1.00 34.97 96 PRO A C 1
ATOM 802 O O . PRO A 1 96 ? -5.605 2.300 20.363 1.00 34.97 96 PRO A O 1
ATOM 805 N N . ILE A 1 97 ? -4.106 1.804 18.745 1.00 42.12 97 ILE A N 1
ATOM 806 C CA . ILE A 1 97 ? -5.076 1.715 17.657 1.00 42.12 97 ILE A CA 1
ATOM 807 C C . ILE A 1 97 ? -5.986 0.550 18.032 1.00 42.12 97 ILE A C 1
ATOM 809 O O . ILE A 1 97 ? -5.534 -0.589 18.141 1.00 42.12 97 ILE A O 1
ATOM 813 N N . SER A 1 98 ? -7.235 0.868 18.359 1.00 29.58 98 SER A N 1
ATOM 814 C CA . SER A 1 98 ? -8.255 -0.151 18.541 1.00 29.58 98 SER A CA 1
ATOM 815 C C . SER A 1 98 ? -8.637 -0.597 17.138 1.00 29.58 98 SER A C 1
ATOM 817 O O . SER A 1 98 ? -9.275 0.161 16.411 1.00 29.58 98 SER A O 1
ATOM 819 N N . ILE A 1 99 ? -8.107 -1.760 16.760 1.00 38.62 99 ILE A N 1
ATOM 820 C CA . ILE A 1 99 ? -8.560 -2.577 15.632 1.00 38.62 99 ILE A CA 1
ATOM 821 C C . ILE A 1 99 ? -10.006 -2.992 15.911 1.00 38.62 99 ILE A C 1
ATOM 823 O O . ILE A 1 99 ? -10.278 -3.370 17.079 1.00 38.62 99 ILE A O 1
#

Sequence (99 aa):
MSALLPYAYRVVKRHDIVPHMPFDFHPEWQYTHHIKEIWYNNTMEEGADYVECDTQESPICSDSVAKDLWTWMDHGYFPGDDRCLVWCQKGPFTTPISI